Protein AF-A0A9N9NNF4-F1 (afdb_monomer)

Mean predicted aligned error: 14.08 Å

pLDDT: mean 71.51, std 17.61, range [24.53, 89.69]

Solvent-accessible surface area (backbone atoms only — not comparable to full-atom values): 10021 Å² total; per-residue (Å²): 139,81,86,81,80,86,79,81,78,90,71,83,76,85,68,93,63,89,84,81,69,86,74,78,57,91,87,51,50,96,68,51,74,45,64,67,39,94,49,14,41,69,38,79,56,27,66,92,43,94,54,18,68,57,30,52,68,50,84,64,66,82,62,82,59,55,60,59,51,49,62,73,49,63,82,56,89,78,85,86,85,92,82,74,99,58,88,88,78,46,65,67,58,52,51,52,54,51,42,53,59,42,39,73,37,89,90,38,74,34,76,74,82,80,95,55,96,61,55,62,61,51,22,59,75,67,69,41,73,87,70,70,76,44,81,49,99,92,42,79,43,75,62,67,81,46,100,35,30,50

Organism: NCBI:txid94023

Structure (mmCIF, N/CA/C/O backbone):
data_AF-A0A9N9NNF4-F1
#
_entry.id   AF-A0A9N9NNF4-F1
#
loop_
_atom_site.group_PDB
_atom_site.id
_atom_site.type_symbol
_atom_site.label_atom_id
_atom_site.label_alt_id
_atom_site.label_comp_id
_atom_site.label_asym_id
_atom_site.label_entity_id
_atom_site.label_seq_id
_atom_site.pdbx_PDB_ins_code
_atom_site.Cartn_x
_atom_site.Cartn_y
_atom_site.Cartn_z
_atom_site.occupancy
_atom_site.B_iso_or_equiv
_atom_site.auth_seq_id
_atom_site.auth_comp_id
_atom_site.auth_asym_id
_atom_site.auth_atom_id
_atom_site.pdbx_PDB_model_num
ATOM 1 N N . ALA A 1 1 ? -33.757 31.473 6.405 1.00 34.03 1 ALA A N 1
ATOM 2 C CA . ALA A 1 1 ? -34.040 30.076 6.035 1.00 34.03 1 ALA A CA 1
ATOM 3 C C . ALA A 1 1 ? -33.298 29.831 4.734 1.00 34.03 1 ALA A C 1
ATOM 5 O O . ALA A 1 1 ? -33.781 30.220 3.681 1.00 34.03 1 ALA A O 1
ATOM 6 N N . GLU A 1 2 ? -32.048 29.392 4.857 1.00 26.70 2 GLU A N 1
ATOM 7 C CA . GLU A 1 2 ? -31.093 29.255 3.755 1.00 26.70 2 GLU A CA 1
ATOM 8 C C . GLU A 1 2 ? -31.279 27.893 3.077 1.00 26.70 2 GLU A C 1
ATOM 10 O O . GLU A 1 2 ? -31.263 26.854 3.737 1.00 26.70 2 GLU A O 1
ATOM 15 N N . GLU A 1 3 ? -31.479 27.907 1.761 1.00 26.73 3 GLU A N 1
ATOM 16 C CA . GLU A 1 3 ? -31.486 26.717 0.913 1.00 26.73 3 GLU A CA 1
ATOM 17 C C . GLU A 1 3 ? -30.041 26.264 0.656 1.00 26.73 3 GLU A C 1
ATOM 19 O O . GLU A 1 3 ? -29.291 26.905 -0.079 1.00 26.73 3 GLU A O 1
ATOM 24 N N . PHE A 1 4 ? -29.643 25.135 1.246 1.00 24.53 4 PHE A N 1
ATOM 25 C CA . PHE A 1 4 ? -28.393 24.454 0.911 1.00 24.53 4 PHE A CA 1
ATOM 26 C C . PHE A 1 4 ? -28.596 23.585 -0.336 1.00 24.53 4 PHE A C 1
ATOM 28 O O . PHE A 1 4 ? -29.218 22.523 -0.288 1.00 24.53 4 PHE A O 1
ATOM 35 N N . HIS A 1 5 ? -28.050 24.035 -1.466 1.00 26.80 5 HIS A N 1
ATOM 36 C CA . HIS A 1 5 ? -27.902 23.220 -2.668 1.00 26.80 5 HIS A CA 1
ATOM 37 C C . HIS A 1 5 ? -26.883 22.099 -2.406 1.00 26.80 5 HIS A C 1
ATOM 39 O O . HIS A 1 5 ? -25.707 22.347 -2.140 1.00 26.80 5 HIS A O 1
ATOM 45 N N . SER A 1 6 ? -27.349 20.853 -2.486 1.00 26.72 6 SER A N 1
ATOM 46 C CA . SER A 1 6 ? -26.526 19.645 -2.427 1.00 26.72 6 SER A CA 1
ATOM 47 C C . SER A 1 6 ? -25.572 19.600 -3.625 1.00 26.72 6 SER A C 1
ATOM 49 O O . SER A 1 6 ? -25.983 19.347 -4.757 1.00 26.72 6 SER A O 1
ATOM 51 N N . PHE A 1 7 ? -24.287 19.850 -3.381 1.00 29.42 7 PHE A N 1
ATOM 52 C CA . PHE A 1 7 ? -23.219 19.620 -4.349 1.00 29.42 7 PHE A CA 1
ATOM 53 C C . PHE A 1 7 ? -22.542 18.290 -4.007 1.00 29.42 7 PHE A C 1
ATOM 55 O O . PHE A 1 7 ? -21.589 18.237 -3.234 1.00 29.42 7 PHE A O 1
ATOM 62 N N . ALA A 1 8 ? -23.074 17.187 -4.537 1.00 31.45 8 ALA A N 1
ATOM 63 C CA . ALA A 1 8 ? -22.444 15.878 -4.412 1.00 31.45 8 ALA A CA 1
ATOM 64 C C . ALA A 1 8 ? -21.158 15.838 -5.267 1.00 31.45 8 ALA A C 1
ATOM 66 O O . ALA A 1 8 ? -21.238 16.002 -6.491 1.00 31.45 8 ALA A O 1
ATOM 67 N N . PRO A 1 9 ? -19.968 15.603 -4.688 1.00 37.28 9 PRO A N 1
ATOM 68 C CA . PRO A 1 9 ? -18.765 15.428 -5.482 1.00 37.28 9 PRO A CA 1
ATOM 69 C C . PRO A 1 9 ? -18.801 14.051 -6.156 1.00 37.28 9 PRO A C 1
ATOM 71 O O . PRO A 1 9 ? -18.958 13.015 -5.509 1.00 37.28 9 PRO A O 1
ATOM 74 N N . LYS A 1 10 ? -18.643 14.034 -7.484 1.00 33.41 10 LYS A N 1
ATOM 75 C CA . LYS A 1 10 ? -18.463 12.818 -8.290 1.00 33.41 10 LYS A CA 1
ATOM 76 C C . LYS A 1 10 ? -17.104 12.177 -7.973 1.00 33.41 10 LYS A C 1
ATOM 78 O O . LYS A 1 10 ? -16.180 12.249 -8.779 1.00 33.41 10 LYS A O 1
ATOM 83 N N . HIS A 1 11 ? -16.958 11.551 -6.809 1.00 33.34 11 HIS A N 1
ATOM 84 C CA . HIS A 1 11 ? -15.811 10.693 -6.532 1.00 33.34 11 HIS A CA 1
ATOM 85 C C . HIS A 1 11 ? -16.100 9.286 -7.055 1.00 33.34 11 HIS A C 1
ATOM 87 O O . HIS A 1 11 ? -16.965 8.567 -6.559 1.00 33.34 11 HIS A O 1
ATOM 93 N N . ARG A 1 12 ? -15.371 8.910 -8.108 1.00 30.00 12 ARG A N 1
ATOM 94 C CA . ARG A 1 12 ? -15.361 7.565 -8.682 1.00 30.00 12 ARG A CA 1
ATOM 95 C C . ARG A 1 12 ? -14.753 6.605 -7.656 1.00 30.00 12 ARG A C 1
ATOM 97 O O . ARG A 1 12 ? -13.537 6.480 -7.565 1.00 30.00 12 ARG A O 1
ATOM 104 N N . PHE A 1 13 ? -15.604 5.938 -6.885 1.00 32.84 13 PHE A N 1
ATOM 105 C CA . PHE A 1 13 ? -15.226 4.756 -6.117 1.00 32.84 13 PHE A CA 1
ATOM 106 C C . PHE A 1 13 ? -14.844 3.659 -7.121 1.00 32.84 13 PHE A C 1
ATOM 108 O O . PHE A 1 13 ? -15.687 3.209 -7.899 1.00 32.84 13 PHE A O 1
ATOM 115 N N . ILE A 1 14 ? -13.575 3.244 -7.158 1.00 40.56 14 ILE A N 1
ATOM 116 C CA . ILE A 1 14 ? -13.169 2.065 -7.935 1.00 40.56 14 ILE A CA 1
ATOM 117 C C . ILE A 1 14 ? -13.606 0.836 -7.127 1.00 40.56 14 ILE A C 1
ATOM 119 O O . ILE A 1 14 ? -12.867 0.31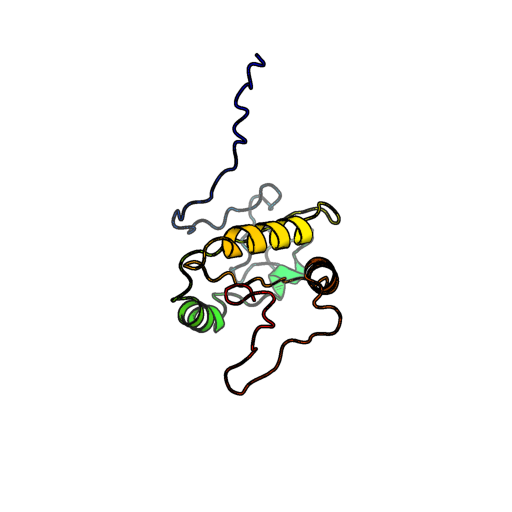3 -6.297 1.00 40.56 14 ILE A O 1
ATOM 123 N N . SER A 1 15 ? -14.860 0.421 -7.325 1.00 37.22 15 SER A N 1
ATOM 124 C CA . SER A 1 15 ? -15.341 -0.902 -6.918 1.00 37.22 15 SER A CA 1
ATOM 125 C C . SER A 1 15 ? -14.561 -1.967 -7.692 1.00 37.22 15 SER A C 1
ATOM 127 O O . SER A 1 15 ? -14.233 -1.749 -8.857 1.00 37.22 15 SER A O 1
ATOM 129 N N . ARG A 1 16 ? -14.246 -3.100 -7.049 1.00 41.72 16 ARG A N 1
ATOM 130 C CA . ARG A 1 16 ? -13.527 -4.240 -7.645 1.00 41.72 16 ARG A CA 1
ATOM 131 C C . ARG A 1 16 ? -14.217 -4.714 -8.934 1.00 41.72 16 ARG A C 1
ATOM 133 O O . ARG A 1 16 ? -15.063 -5.601 -8.900 1.00 41.72 16 ARG A O 1
ATOM 140 N N . SER A 1 17 ? -13.807 -4.183 -10.077 1.00 37.31 17 SER A N 1
ATOM 141 C CA . SER A 1 17 ? -13.854 -4.891 -11.351 1.00 37.31 17 SER A CA 1
ATOM 142 C C . SER A 1 17 ? -12.529 -5.630 -11.501 1.00 37.31 17 SER A C 1
ATOM 144 O O . SER A 1 17 ? -11.475 -5.035 -11.286 1.00 37.31 17 SER A O 1
ATOM 146 N N . ASN A 1 18 ? -12.580 -6.925 -11.819 1.00 41.75 18 ASN A N 1
ATOM 147 C CA . ASN A 1 18 ? -11.403 -7.746 -12.107 1.00 41.75 18 ASN A CA 1
ATOM 148 C C . ASN A 1 18 ? -10.464 -6.996 -13.064 1.00 41.75 18 ASN A C 1
ATOM 150 O O . ASN A 1 18 ? -10.769 -6.830 -14.243 1.00 41.75 18 ASN A O 1
ATOM 154 N N . MET A 1 19 ? -9.344 -6.504 -12.536 1.00 40.72 19 MET A N 1
ATOM 155 C CA . MET A 1 19 ? -8.383 -5.695 -13.276 1.00 40.72 19 MET A CA 1
ATOM 156 C C . MET A 1 19 ? -7.398 -6.630 -13.978 1.00 40.72 19 MET A C 1
ATOM 158 O O . MET A 1 19 ? -6.292 -6.856 -13.502 1.00 40.72 19 MET A O 1
ATOM 162 N N . THR A 1 20 ? -7.841 -7.236 -15.081 1.00 42.09 20 THR A N 1
ATOM 163 C CA . THR A 1 20 ? -7.013 -8.099 -15.948 1.00 42.09 20 THR A CA 1
ATOM 164 C C . THR A 1 20 ? -6.542 -7.411 -17.228 1.00 42.09 20 THR A C 1
ATOM 166 O O . THR A 1 20 ? -5.943 -8.058 -18.079 1.00 42.09 20 THR A O 1
ATOM 169 N N . THR A 1 21 ? -6.756 -6.107 -17.387 1.00 44.62 21 THR A N 1
ATOM 170 C CA . THR A 1 21 ? -6.215 -5.355 -18.524 1.00 44.62 21 THR A CA 1
ATOM 171 C C . THR A 1 21 ? -5.146 -4.400 -18.024 1.00 44.62 21 THR A C 1
ATOM 173 O O . THR A 1 21 ? -5.451 -3.357 -17.453 1.00 44.62 21 THR A O 1
ATOM 176 N N . VAL A 1 22 ? -3.878 -4.768 -18.222 1.00 53.84 22 VAL A N 1
ATOM 177 C CA . VAL A 1 22 ? -2.774 -3.806 -18.164 1.00 53.84 22 VAL A CA 1
ATOM 178 C C . VAL A 1 22 ? -3.020 -2.822 -19.305 1.00 53.84 22 VAL A C 1
ATOM 180 O O . VAL A 1 22 ? -2.743 -3.127 -20.464 1.00 53.84 22 VAL A O 1
ATOM 183 N N . GLU A 1 23 ? -3.644 -1.686 -19.002 1.00 60.12 23 GLU A N 1
ATOM 184 C CA . GLU A 1 23 ? -3.906 -0.657 -20.003 1.00 60.12 23 GLU A CA 1
ATOM 185 C C . GLU A 1 23 ? -2.568 -0.088 -20.479 1.00 60.12 23 GLU A C 1
ATOM 187 O O . GLU A 1 23 ? -1.782 0.471 -19.709 1.00 60.12 23 GLU A O 1
ATOM 192 N N . LYS A 1 24 ? -2.287 -0.284 -21.769 1.00 69.69 24 LYS A N 1
ATOM 193 C CA . LYS A 1 24 ? -1.155 0.334 -22.453 1.00 69.69 24 LYS A CA 1
ATOM 194 C C . LYS A 1 24 ? -1.317 1.857 -22.329 1.00 69.69 24 LYS A C 1
ATOM 196 O O . LYS A 1 24 ? -2.348 2.367 -22.763 1.00 69.69 24 LYS A O 1
ATOM 201 N N . PRO A 1 25 ? -0.338 2.587 -21.768 1.00 76.06 25 PRO A N 1
ATOM 202 C CA . PRO A 1 25 ? -0.481 4.025 -21.601 1.00 76.06 25 PRO A CA 1
ATOM 203 C C . PRO A 1 25 ? -0.531 4.714 -22.972 1.00 76.06 25 PRO A C 1
ATOM 205 O O . PRO A 1 25 ? 0.097 4.248 -23.923 1.00 76.06 25 PRO A O 1
ATOM 208 N N . GLU A 1 26 ? -1.271 5.819 -23.081 1.00 77.06 26 GLU A N 1
ATOM 209 C CA . GLU A 1 26 ? -1.524 6.515 -24.358 1.00 77.06 26 GLU A CA 1
ATOM 210 C C . GLU A 1 26 ? -0.237 6.958 -25.070 1.00 77.06 26 GLU A C 1
ATOM 212 O O . GLU A 1 26 ? -0.174 7.003 -26.294 1.00 77.06 26 GLU A O 1
ATOM 217 N N . ASN A 1 27 ? 0.816 7.242 -24.304 1.00 78.00 27 ASN A N 1
ATOM 218 C CA . ASN A 1 27 ? 2.130 7.633 -24.807 1.00 78.00 27 ASN A CA 1
ATOM 219 C C . ASN A 1 27 ? 3.068 6.443 -25.084 1.00 78.00 27 ASN A C 1
ATOM 221 O O . ASN A 1 27 ? 4.258 6.650 -25.338 1.00 78.00 27 ASN A O 1
ATOM 225 N N . ALA A 1 28 ? 2.590 5.201 -24.987 1.00 79.06 28 ALA A N 1
ATOM 226 C CA . ALA A 1 28 ? 3.391 4.045 -25.358 1.00 79.06 28 ALA A CA 1
ATOM 227 C C . ALA A 1 28 ? 3.541 3.958 -26.887 1.00 79.06 28 ALA A C 1
ATOM 229 O O . ALA A 1 28 ? 2.555 4.133 -27.605 1.00 79.06 28 ALA A O 1
ATOM 230 N N . PRO A 1 29 ? 4.730 3.578 -27.394 1.00 80.00 29 PRO A N 1
ATOM 231 C CA . PRO A 1 29 ? 4.944 3.314 -28.816 1.00 80.00 29 PRO A CA 1
ATOM 232 C C . PRO A 1 29 ? 3.877 2.376 -29.396 1.00 80.00 29 PRO A C 1
ATOM 234 O O . PRO A 1 29 ? 3.450 1.431 -28.721 1.00 80.00 29 PRO A O 1
ATOM 237 N N . GLU A 1 30 ? 3.453 2.589 -30.646 1.00 82.31 30 GLU A N 1
ATOM 238 C CA . GLU A 1 30 ? 2.384 1.794 -31.282 1.00 82.31 30 GLU A CA 1
ATOM 239 C C . GLU A 1 30 ? 2.651 0.284 -31.200 1.00 82.31 30 GLU A C 1
ATOM 241 O O . GLU A 1 30 ? 1.762 -0.479 -30.820 1.00 82.31 30 GLU A O 1
ATOM 246 N N . HIS A 1 31 ? 3.907 -0.126 -31.382 1.00 85.81 31 HIS A N 1
ATOM 247 C CA . HIS A 1 31 ? 4.349 -1.521 -31.300 1.00 85.81 31 HIS A CA 1
ATOM 248 C C . HIS A 1 31 ? 5.081 -1.870 -29.995 1.00 85.81 31 HIS A C 1
ATOM 250 O O . HIS A 1 31 ? 5.960 -2.729 -29.983 1.00 85.81 31 HIS A O 1
ATOM 256 N N . CYS A 1 32 ? 4.748 -1.203 -28.885 1.00 87.38 32 CYS A N 1
ATOM 257 C CA . CYS A 1 32 ? 5.321 -1.534 -27.582 1.00 87.38 32 CYS A CA 1
ATOM 258 C C . CYS A 1 32 ? 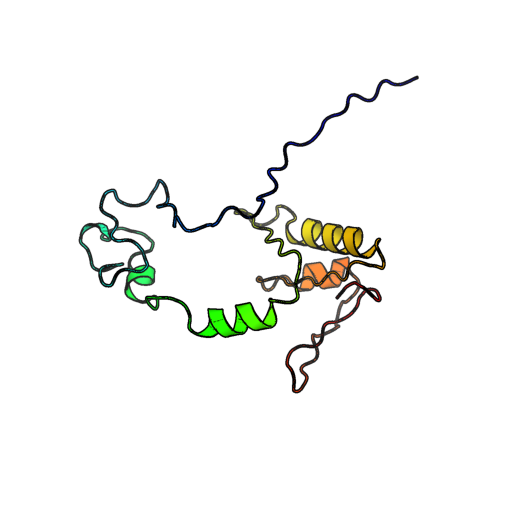5.049 -3.013 -27.234 1.00 87.38 32 CYS A C 1
ATOM 260 O O . CYS A 1 32 ? 3.880 -3.395 -27.145 1.00 87.38 32 CYS A O 1
ATOM 262 N N . PRO A 1 33 ? 6.090 -3.834 -26.987 1.00 86.31 33 PRO A N 1
ATOM 263 C CA . PRO A 1 33 ? 5.909 -5.247 -26.664 1.00 86.31 33 PRO A CA 1
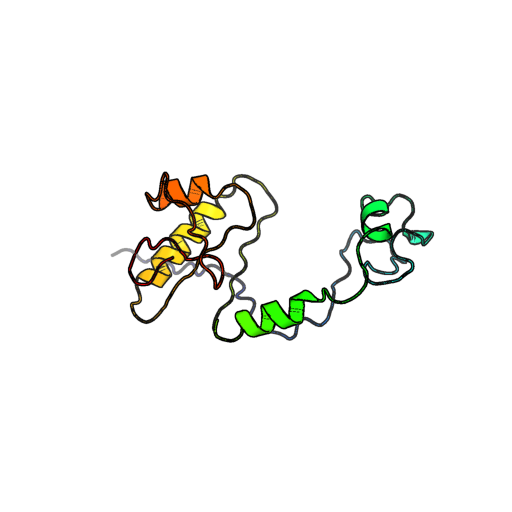ATOM 264 C C . PRO A 1 33 ? 5.324 -5.452 -25.256 1.00 86.31 33 PRO A C 1
ATOM 266 O O . PRO A 1 33 ? 4.858 -6.536 -24.939 1.00 86.31 33 PRO A O 1
ATOM 269 N N . GLY A 1 34 ? 5.307 -4.413 -24.416 1.00 85.00 34 GLY A N 1
ATOM 270 C CA . GLY A 1 34 ? 4.820 -4.466 -23.039 1.00 85.00 34 GLY A CA 1
ATOM 271 C C . GLY A 1 34 ? 5.916 -4.844 -22.029 1.00 85.00 34 GLY A C 1
ATOM 272 O O . GLY A 1 34 ? 6.865 -5.547 -22.385 1.00 85.00 34 GLY A O 1
ATOM 273 N N . PRO A 1 35 ? 5.813 -4.376 -20.769 1.00 84.50 35 PRO A N 1
ATOM 274 C CA . PRO A 1 35 ? 6.887 -4.459 -19.770 1.00 84.50 35 PRO A CA 1
ATOM 275 C C . PRO A 1 35 ? 7.193 -5.883 -19.277 1.00 84.50 35 PRO A C 1
ATOM 277 O O . PRO A 1 35 ? 8.317 -6.142 -18.845 1.00 84.50 35 PRO A O 1
ATOM 280 N N . GLU A 1 36 ? 6.222 -6.794 -19.388 1.00 83.19 36 GLU A N 1
ATOM 281 C CA . GLU A 1 36 ? 6.315 -8.193 -18.942 1.00 83.19 36 GLU A CA 1
ATOM 282 C C . GLU A 1 36 ? 6.946 -9.131 -19.978 1.00 83.19 36 GLU A C 1
ATOM 284 O O . GLU A 1 36 ? 7.211 -10.294 -19.689 1.00 83.19 36 GLU A O 1
ATOM 289 N N . THR A 1 37 ? 7.197 -8.651 -21.197 1.00 84.62 37 THR A N 1
ATOM 290 C CA . THR A 1 37 ? 7.752 -9.492 -22.265 1.00 84.62 37 THR A CA 1
ATOM 291 C C . THR A 1 37 ? 9.273 -9.548 -22.223 1.00 84.62 37 THR A C 1
ATOM 293 O O . THR A 1 37 ? 9.942 -8.598 -21.817 1.00 84.62 37 THR A O 1
ATOM 296 N N . GLU A 1 38 ? 9.853 -10.637 -22.728 1.00 84.94 38 GLU A N 1
ATOM 297 C CA . GLU A 1 38 ? 11.313 -10.792 -22.838 1.00 84.94 38 GLU A CA 1
ATOM 298 C C . GLU A 1 38 ? 11.972 -9.730 -23.739 1.00 84.94 38 GLU A C 1
ATOM 300 O O . GLU A 1 38 ? 13.159 -9.419 -23.586 1.00 84.94 38 GLU A O 1
ATOM 305 N N . ASN A 1 39 ? 11.176 -9.156 -24.649 1.00 86.25 39 ASN A N 1
ATOM 306 C CA . ASN A 1 39 ? 11.568 -8.123 -25.604 1.00 86.25 39 ASN A CA 1
ATOM 307 C C . ASN A 1 39 ? 11.429 -6.693 -25.050 1.00 86.25 39 ASN A C 1
ATOM 309 O O . ASN A 1 39 ? 11.802 -5.735 -25.735 1.00 86.25 39 ASN A O 1
ATOM 313 N N . ALA A 1 40 ? 10.918 -6.518 -23.826 1.00 87.44 40 ALA A N 1
ATOM 314 C CA . ALA A 1 40 ? 10.800 -5.209 -23.193 1.00 87.44 40 ALA A CA 1
ATOM 315 C C . ALA A 1 40 ? 12.180 -4.537 -23.075 1.00 87.44 40 ALA A C 1
ATOM 317 O O . ALA A 1 40 ? 13.132 -5.120 -22.561 1.00 87.44 40 ALA A O 1
ATOM 318 N N . GLY A 1 41 ? 12.307 -3.310 -23.584 1.00 87.25 41 GLY A N 1
ATOM 319 C CA . GLY A 1 41 ? 13.570 -2.563 -23.594 1.00 87.25 41 GLY A CA 1
ATOM 320 C C . GLY A 1 41 ? 14.605 -3.021 -24.636 1.00 87.25 41 GLY A C 1
ATOM 321 O O . GLY A 1 41 ? 15.636 -2.362 -24.774 1.00 87.25 41 GLY A O 1
ATOM 322 N N . LYS A 1 42 ? 14.329 -4.103 -25.383 1.00 89.12 42 LYS A N 1
ATOM 323 C CA . LYS A 1 42 ? 15.211 -4.678 -26.419 1.00 89.12 42 LYS A CA 1
ATOM 324 C C . LYS A 1 42 ? 14.646 -4.578 -27.839 1.00 89.12 42 LYS A C 1
ATOM 326 O O . LYS A 1 42 ? 15.415 -4.599 -28.791 1.00 89.12 42 LYS A O 1
ATOM 331 N N . ALA A 1 43 ? 13.323 -4.508 -27.990 1.00 89.69 43 ALA A N 1
ATOM 332 C CA . ALA A 1 43 ? 12.684 -4.353 -29.294 1.00 89.69 43 ALA A CA 1
ATOM 333 C C . ALA A 1 43 ? 13.001 -2.986 -29.918 1.00 89.69 43 ALA A C 1
ATOM 335 O O . ALA A 1 43 ? 13.172 -2.002 -29.200 1.00 89.69 43 ALA A O 1
ATOM 336 N N . SER A 1 44 ? 12.964 -2.904 -31.250 1.00 89.44 44 SER A N 1
ATOM 337 C CA . SER A 1 44 ? 13.108 -1.638 -31.989 1.00 89.44 44 SER A CA 1
ATOM 338 C C . SER A 1 44 ? 12.080 -0.591 -31.550 1.00 89.44 44 SER A C 1
ATOM 340 O O . SER A 1 44 ? 12.395 0.582 -31.406 1.00 89.44 44 SER A O 1
ATOM 342 N N . ALA A 1 45 ? 10.860 -1.025 -31.219 1.00 89.12 45 ALA A N 1
ATOM 343 C CA . ALA A 1 45 ? 9.812 -0.159 -30.682 1.00 89.12 45 ALA A CA 1
ATOM 344 C C . ALA A 1 45 ? 10.144 0.454 -29.305 1.00 89.12 45 ALA A C 1
ATOM 346 O O . ALA A 1 45 ? 9.425 1.340 -28.848 1.00 89.12 45 ALA A O 1
ATOM 347 N N . CYS A 1 46 ? 11.185 -0.021 -28.614 1.00 88.12 46 CYS A N 1
ATOM 348 C CA . CYS A 1 46 ? 11.645 0.533 -27.342 1.00 88.12 46 CYS A CA 1
ATOM 349 C C . CYS A 1 46 ? 12.751 1.585 -27.505 1.00 88.12 46 CYS A C 1
ATOM 351 O O . CYS A 1 46 ? 13.095 2.232 -26.514 1.00 88.12 46 CYS A O 1
ATOM 353 N N . GLU A 1 47 ? 13.310 1.764 -28.704 1.00 88.38 47 GLU A N 1
ATOM 354 C CA . GLU A 1 47 ? 14.353 2.758 -28.958 1.00 88.38 47 GLU A CA 1
ATOM 355 C C . GLU A 1 47 ? 13.814 4.176 -28.734 1.00 88.38 47 GLU A C 1
ATOM 357 O O . GLU A 1 47 ? 12.744 4.545 -29.213 1.00 88.38 47 GLU A O 1
ATOM 362 N N . GLY A 1 48 ? 14.535 4.972 -27.939 1.00 84.50 48 GLY A N 1
ATOM 363 C CA . GLY A 1 48 ? 14.113 6.329 -27.577 1.00 84.50 48 GLY A CA 1
ATOM 364 C C . GLY A 1 48 ? 13.018 6.397 -26.505 1.00 84.50 48 GLY A C 1
ATOM 365 O O . GLY A 1 48 ? 12.635 7.493 -26.097 1.00 84.50 48 GLY A O 1
ATOM 366 N N . CYS A 1 49 ? 12.536 5.259 -25.990 1.00 87.94 49 CYS A N 1
ATOM 367 C CA . CYS A 1 49 ? 11.607 5.247 -24.864 1.00 87.94 49 CYS A CA 1
ATOM 368 C C . CYS A 1 49 ? 12.335 5.655 -23.565 1.00 87.94 49 CYS A C 1
ATOM 370 O O . CYS A 1 49 ? 13.330 5.017 -23.208 1.00 87.94 49 CYS A O 1
ATOM 372 N N . PRO A 1 50 ? 11.819 6.627 -22.782 1.00 88.19 50 PRO A N 1
ATOM 373 C CA . PRO A 1 50 ? 12.421 7.024 -21.502 1.00 88.19 50 PRO A CA 1
ATOM 374 C C . PRO A 1 50 ? 12.617 5.856 -20.525 1.00 88.19 50 PRO A C 1
ATOM 376 O O . PRO A 1 50 ? 13.558 5.845 -19.735 1.00 88.19 50 PRO A O 1
ATOM 379 N N . ASN A 1 51 ? 11.753 4.842 -20.619 1.00 87.81 51 ASN A N 1
ATOM 380 C CA . ASN A 1 51 ? 11.757 3.675 -19.744 1.00 87.81 51 ASN A CA 1
ATOM 381 C C . ASN A 1 51 ? 12.531 2.476 -20.323 1.00 87.81 51 ASN A C 1
ATOM 383 O O . ASN A 1 51 ? 12.499 1.407 -19.721 1.00 87.81 51 ASN A O 1
ATOM 387 N N . GLN A 1 52 ? 13.243 2.614 -21.451 1.00 88.62 52 GLN A N 1
ATOM 388 C CA . GLN A 1 52 ? 13.898 1.491 -22.141 1.00 88.62 52 GLN A CA 1
ATOM 389 C C . GLN A 1 52 ? 14.814 0.673 -21.218 1.00 88.62 52 GLN A C 1
ATOM 391 O O . GLN A 1 52 ? 14.668 -0.546 -21.131 1.00 88.62 52 GLN A O 1
ATOM 396 N N . LYS A 1 53 ? 15.731 1.337 -20.496 1.00 89.38 53 LYS A N 1
ATOM 397 C CA . LYS A 1 53 ? 16.660 0.665 -19.570 1.00 89.38 53 LYS A CA 1
ATOM 398 C C . LYS A 1 53 ? 15.917 -0.055 -18.446 1.00 89.38 53 LYS A C 1
ATOM 400 O O . LYS A 1 53 ? 16.233 -1.201 -18.158 1.00 89.38 53 LYS A O 1
ATOM 405 N N . ILE A 1 54 ? 14.903 0.594 -17.872 1.00 88.56 54 ILE A N 1
ATOM 406 C CA . ILE A 1 54 ? 14.078 0.034 -16.794 1.00 88.56 54 ILE A CA 1
ATOM 407 C C . ILE A 1 54 ? 13.357 -1.217 -17.297 1.00 88.56 54 ILE A C 1
ATOM 409 O O . ILE A 1 54 ? 13.431 -2.267 -16.669 1.00 88.56 54 ILE A O 1
ATOM 413 N N . CYS A 1 55 ? 12.723 -1.142 -18.467 1.00 89.31 55 CYS A N 1
ATOM 414 C CA . CYS A 1 55 ? 12.058 -2.280 -19.087 1.00 89.31 55 CYS A CA 1
ATOM 415 C C . CYS A 1 55 ? 13.029 -3.425 -19.413 1.00 89.31 55 CYS A C 1
ATOM 417 O O . CYS A 1 55 ? 12.639 -4.580 -19.268 1.00 89.31 55 CYS A O 1
ATOM 419 N N . ALA A 1 56 ? 14.274 -3.130 -19.802 1.00 88.00 56 ALA A N 1
ATOM 420 C CA . ALA A 1 56 ? 15.280 -4.145 -20.118 1.00 88.00 56 ALA A CA 1
ATOM 421 C C . ALA A 1 56 ? 15.792 -4.898 -18.880 1.00 88.00 56 ALA A C 1
ATOM 423 O O . ALA A 1 56 ? 16.092 -6.088 -18.977 1.00 88.00 56 ALA A O 1
ATOM 424 N N . THR A 1 57 ? 15.905 -4.220 -17.734 1.00 87.12 57 THR A N 1
ATOM 425 C CA . THR A 1 57 ? 16.485 -4.790 -16.505 1.00 87.12 57 THR A CA 1
ATOM 426 C C . THR A 1 57 ? 15.448 -5.256 -15.491 1.00 87.12 57 THR A C 1
ATOM 428 O O . THR A 1 57 ? 15.790 -6.018 -14.591 1.00 87.12 57 THR A O 1
ATOM 431 N N . ALA A 1 58 ? 14.203 -4.783 -15.588 1.00 83.88 58 ALA A N 1
ATOM 432 C CA . ALA A 1 58 ? 13.160 -5.139 -14.637 1.00 83.88 58 ALA A CA 1
ATOM 433 C C . ALA A 1 58 ? 12.867 -6.650 -14.679 1.00 83.88 58 ALA A C 1
ATOM 435 O O . ALA A 1 58 ? 12.722 -7.194 -15.786 1.00 83.88 58 ALA A O 1
ATOM 436 N N . PRO A 1 59 ? 12.744 -7.311 -13.509 1.00 81.31 59 PRO A N 1
ATOM 437 C CA . PRO A 1 59 ? 12.349 -8.711 -13.438 1.00 81.31 59 PRO A CA 1
ATOM 438 C C . PRO A 1 59 ? 11.021 -8.914 -14.169 1.00 81.31 59 PRO A C 1
ATOM 440 O O . PRO A 1 59 ? 10.146 -8.051 -14.143 1.00 81.31 59 PRO A O 1
ATOM 443 N N . LYS A 1 60 ? 10.930 -10.026 -14.896 1.00 77.88 60 LYS A N 1
ATOM 444 C CA . LYS A 1 60 ? 9.784 -10.375 -15.738 1.00 77.88 60 LYS A CA 1
ATOM 445 C C . LYS A 1 60 ? 8.935 -11.408 -15.021 1.00 77.88 60 LYS A C 1
ATOM 447 O O . LYS A 1 60 ? 9.485 -12.361 -14.464 1.00 77.88 60 LYS A O 1
ATOM 452 N N . GLY A 1 61 ? 7.619 -11.260 -15.104 1.00 72.94 61 GLY A N 1
ATOM 453 C CA . GLY A 1 61 ? 6.687 -12.184 -14.482 1.00 72.94 61 GLY A CA 1
ATOM 454 C C . GLY A 1 61 ? 6.269 -11.758 -13.073 1.00 72.94 61 GLY A C 1
ATOM 455 O O . GLY A 1 61 ? 6.753 -10.764 -12.531 1.00 72.94 61 GLY A O 1
ATOM 456 N N . PRO A 1 62 ? 5.319 -12.498 -12.482 1.00 71.25 62 PRO A N 1
ATOM 457 C CA . PRO A 1 62 ? 4.721 -12.130 -11.211 1.00 71.25 62 PRO A CA 1
ATOM 458 C C . PRO A 1 62 ? 5.763 -12.195 -10.096 1.00 71.25 62 PRO A C 1
ATOM 460 O O . PRO A 1 62 ? 6.444 -13.208 -9.931 1.00 71.25 62 PRO A O 1
ATOM 463 N N . ASP A 1 63 ? 5.849 -11.118 -9.321 1.00 77.62 63 ASP A N 1
ATOM 464 C CA . ASP A 1 63 ? 6.699 -11.037 -8.139 1.00 77.62 63 ASP A CA 1
ATOM 465 C C . ASP A 1 63 ? 6.405 -12.235 -7.200 1.00 77.62 63 ASP A C 1
ATOM 467 O O . ASP A 1 63 ? 5.235 -12.484 -6.866 1.00 77.62 63 ASP A O 1
ATOM 471 N N . PRO A 1 64 ? 7.43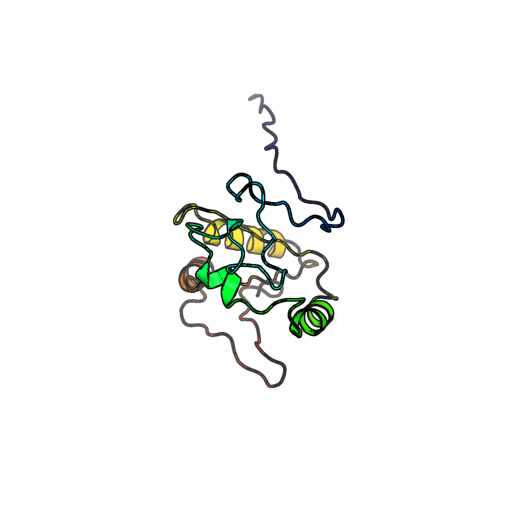2 -13.025 -6.813 1.00 80.19 64 PRO A N 1
ATOM 472 C CA . PRO A 1 64 ? 7.258 -14.200 -5.958 1.00 80.19 64 PRO A CA 1
ATOM 473 C C . PRO A 1 64 ? 6.579 -13.868 -4.621 1.00 80.19 64 PRO A C 1
ATOM 475 O O . PRO A 1 64 ? 5.873 -14.720 -4.067 1.00 80.19 64 PRO A O 1
ATOM 478 N N . ASP A 1 65 ? 6.704 -12.628 -4.145 1.00 82.00 65 ASP A N 1
ATOM 479 C CA . ASP A 1 65 ? 6.127 -12.169 -2.887 1.00 82.00 65 ASP A CA 1
ATOM 480 C C . ASP A 1 65 ? 4.623 -11.880 -2.992 1.00 82.00 65 ASP A C 1
ATOM 482 O O . ASP A 1 65 ? 3.945 -11.795 -1.965 1.00 82.00 65 ASP A O 1
ATOM 486 N N . ILE A 1 66 ? 4.040 -11.817 -4.199 1.00 83.69 66 ILE A N 1
ATOM 487 C CA . ILE A 1 66 ? 2.596 -11.565 -4.386 1.00 83.69 66 ILE A CA 1
ATOM 488 C C . ILE A 1 66 ? 1.754 -12.591 -3.627 1.00 83.69 66 ILE A C 1
ATOM 490 O O . ILE A 1 66 ? 0.736 -12.228 -3.032 1.00 83.69 66 ILE A O 1
ATOM 494 N N . LYS A 1 67 ? 2.162 -13.865 -3.616 1.00 84.94 67 LYS A N 1
ATOM 495 C CA . LYS A 1 67 ? 1.431 -14.923 -2.897 1.00 84.94 67 LYS A CA 1
ATOM 496 C C . LYS A 1 67 ? 1.429 -14.666 -1.394 1.00 84.94 67 LYS A C 1
ATOM 498 O O . LYS A 1 67 ? 0.367 -14.668 -0.776 1.00 84.94 67 LYS A O 1
ATOM 503 N N . LEU A 1 68 ? 2.602 -14.367 -0.841 1.00 87.00 68 LEU A N 1
ATOM 504 C CA . LEU A 1 68 ? 2.777 -14.080 0.578 1.00 87.00 68 LEU A CA 1
ATOM 505 C C . LEU A 1 68 ? 2.022 -12.809 0.994 1.00 87.00 68 LEU A C 1
ATOM 507 O O . LEU A 1 68 ? 1.351 -12.787 2.025 1.00 87.00 68 LEU A O 1
ATOM 511 N N . ILE A 1 69 ? 2.093 -11.752 0.183 1.00 85.75 69 ILE A N 1
ATOM 512 C CA . ILE A 1 69 ? 1.373 -10.495 0.424 1.00 85.75 69 ILE A CA 1
ATOM 513 C C . ILE A 1 69 ? -0.138 -10.734 0.365 1.00 85.75 69 ILE A C 1
ATOM 515 O O . ILE A 1 69 ? -0.872 -10.228 1.212 1.00 85.75 69 ILE A O 1
ATOM 519 N N . THR A 1 70 ? -0.615 -11.520 -0.602 1.00 86.19 70 THR A N 1
ATOM 520 C CA . THR A 1 70 ? -2.043 -11.841 -0.744 1.00 86.19 70 THR A CA 1
ATOM 521 C C . THR A 1 70 ? -2.565 -12.600 0.471 1.00 86.19 70 THR A C 1
ATOM 523 O O . THR A 1 70 ? -3.635 -12.261 0.976 1.00 86.19 70 THR A O 1
ATOM 526 N N . GLU A 1 71 ? -1.798 -13.568 0.972 1.00 88.38 71 GLU A N 1
ATOM 527 C CA . GLU A 1 71 ? -2.128 -14.321 2.182 1.00 88.38 71 GLU A CA 1
ATOM 528 C C . GLU A 1 71 ? -2.178 -13.410 3.415 1.00 88.38 71 GLU A C 1
ATOM 530 O O . GLU A 1 71 ? -3.195 -13.375 4.112 1.00 88.38 71 GLU A O 1
ATOM 535 N N . LYS A 1 72 ? -1.146 -12.584 3.635 1.00 85.00 72 LYS A N 1
ATOM 536 C CA . LYS A 1 72 ? -1.105 -11.630 4.759 1.00 85.00 72 LYS A CA 1
ATOM 537 C C . LYS A 1 72 ? -2.219 -10.584 4.698 1.00 85.00 72 LYS A C 1
ATOM 539 O O . LYS A 1 72 ? -2.720 -10.150 5.728 1.00 85.00 72 LYS A O 1
ATOM 544 N N . MET A 1 73 ? -2.624 -10.188 3.495 1.00 85.69 73 MET A N 1
ATOM 545 C CA . MET A 1 73 ? -3.664 -9.184 3.259 1.00 85.69 73 MET A CA 1
ATOM 546 C C . MET A 1 73 ? -5.059 -9.800 3.063 1.00 85.69 73 MET A C 1
ATOM 548 O O . MET A 1 73 ? -5.964 -9.104 2.587 1.00 85.69 73 MET A O 1
ATOM 552 N N . SER A 1 74 ? -5.243 -11.092 3.349 1.00 89.38 74 SER A N 1
ATOM 553 C CA . SER A 1 74 ? -6.512 -11.804 3.140 1.00 89.38 74 SER A CA 1
ATOM 554 C C . SER A 1 74 ? -7.613 -11.361 4.110 1.00 89.38 74 SER A C 1
ATOM 556 O O . SER A 1 74 ? -8.782 -11.317 3.732 1.00 89.38 74 SER A O 1
ATOM 558 N N . THR A 1 75 ? -7.240 -10.960 5.326 1.00 86.44 75 THR A N 1
ATOM 559 C CA . THR A 1 75 ? -8.155 -10.496 6.383 1.00 86.44 75 THR A CA 1
ATOM 560 C C . THR A 1 75 ? -8.590 -9.036 6.211 1.00 86.44 75 THR A C 1
ATOM 562 O O . THR A 1 75 ? -9.598 -8.614 6.778 1.00 86.44 75 THR A O 1
ATOM 565 N N . VAL A 1 76 ? -7.867 -8.257 5.396 1.00 85.12 76 VAL A N 1
ATOM 566 C CA . VAL A 1 76 ? -8.150 -6.838 5.149 1.00 85.12 76 VAL A CA 1
ATOM 567 C C . VAL A 1 76 ? -9.316 -6.696 4.168 1.00 85.12 76 VAL A C 1
ATOM 569 O O . VAL A 1 76 ? -9.169 -6.921 2.961 1.00 85.12 76 VAL A O 1
ATOM 572 N N . LYS A 1 77 ? -10.477 -6.282 4.689 1.00 86.00 77 LYS A N 1
ATOM 573 C CA . LYS A 1 77 ? -11.730 -6.142 3.922 1.00 86.00 77 LYS A CA 1
ATOM 574 C C . LYS A 1 77 ? -11.640 -5.072 2.830 1.00 86.00 77 LYS A C 1
ATOM 576 O O . LYS A 1 77 ? -12.023 -5.323 1.687 1.00 86.00 77 LYS A O 1
ATOM 581 N N . HIS A 1 78 ? -11.101 -3.900 3.166 1.00 85.56 78 HIS A N 1
ATOM 582 C CA . HIS A 1 78 ? -11.026 -2.743 2.274 1.00 85.56 78 HIS A CA 1
ATOM 583 C C . HIS A 1 78 ? -9.578 -2.272 2.127 1.00 85.56 78 HIS A C 1
ATOM 585 O O . HIS A 1 78 ? -8.884 -2.068 3.114 1.00 85.56 78 HIS A O 1
ATOM 591 N N . LYS A 1 79 ? -9.120 -2.114 0.880 1.00 85.38 79 LYS A N 1
ATOM 592 C CA . LYS A 1 79 ? -7.756 -1.686 0.534 1.00 85.38 79 LYS A CA 1
ATOM 593 C C . LYS A 1 79 ? -7.872 -0.422 -0.309 1.00 85.38 79 LYS A C 1
ATOM 595 O O . LYS A 1 79 ? -8.377 -0.493 -1.427 1.00 85.38 79 LYS A O 1
ATOM 600 N N . ILE A 1 80 ? -7.464 0.716 0.242 1.00 85.19 80 ILE A N 1
ATOM 601 C CA . ILE A 1 80 ? -7.603 2.029 -0.397 1.00 85.19 80 ILE A CA 1
ATOM 602 C C . ILE A 1 80 ? -6.206 2.538 -0.739 1.00 85.19 80 ILE A C 1
ATOM 604 O O . ILE A 1 80 ? -5.377 2.723 0.146 1.00 85.19 80 ILE A O 1
ATOM 608 N N . LEU A 1 81 ? -5.942 2.750 -2.028 1.00 85.75 81 LEU A N 1
ATOM 609 C CA . LEU A 1 81 ? -4.681 3.303 -2.513 1.00 85.75 81 LEU A CA 1
ATOM 610 C C . LEU A 1 81 ? -4.893 4.762 -2.931 1.00 85.75 81 LEU A C 1
ATOM 612 O O . LEU A 1 81 ? -5.633 5.036 -3.874 1.00 85.75 81 LEU A O 1
ATOM 616 N N . ILE A 1 82 ? -4.234 5.692 -2.237 1.00 81.19 82 ILE A N 1
ATOM 617 C CA . ILE A 1 82 ? -4.305 7.132 -2.521 1.00 81.19 82 ILE A CA 1
ATOM 618 C C . ILE A 1 82 ? -3.061 7.535 -3.318 1.00 81.19 82 ILE A C 1
ATOM 620 O O . ILE A 1 82 ? -1.951 7.554 -2.791 1.00 81.19 82 ILE A O 1
ATOM 624 N N . LEU A 1 83 ? -3.247 7.869 -4.597 1.00 79.81 83 LEU A N 1
ATOM 625 C CA . LEU A 1 83 ? -2.182 8.307 -5.504 1.00 79.81 83 LEU A CA 1
ATOM 626 C C . LEU A 1 83 ? -2.390 9.765 -5.923 1.00 79.81 83 LEU A C 1
ATOM 628 O O . LEU A 1 83 ? -3.514 10.230 -6.086 1.00 79.81 83 LEU A O 1
ATOM 632 N N . SER A 1 84 ? -1.295 10.487 -6.155 1.00 80.31 84 SER A N 1
ATOM 633 C CA . SER A 1 84 ? -1.322 11.796 -6.815 1.00 80.31 84 SER A CA 1
ATOM 634 C C . SER A 1 84 ? -0.009 12.051 -7.531 1.00 80.31 84 SER A C 1
ATOM 636 O O . SER A 1 84 ? 1.062 11.892 -6.939 1.00 80.31 84 SER A O 1
ATOM 638 N N . GLY A 1 85 ? -0.129 12.501 -8.781 1.00 68.50 85 GLY A N 1
ATOM 639 C CA . GLY A 1 85 ? 0.976 12.728 -9.709 1.00 68.50 85 GLY A CA 1
ATOM 640 C C . GLY A 1 85 ? 1.737 14.043 -9.531 1.00 68.50 85 GLY A C 1
ATOM 641 O O . GLY A 1 85 ? 2.666 14.290 -10.291 1.00 68.50 85 GLY A O 1
ATOM 642 N N . LYS A 1 86 ? 1.378 14.899 -8.564 1.00 71.94 86 LYS A N 1
ATOM 643 C CA . LYS A 1 86 ? 2.137 16.123 -8.241 1.00 71.94 86 LYS A CA 1
ATOM 644 C C . LYS A 1 86 ? 2.464 16.170 -6.742 1.00 71.94 86 LYS A C 1
ATOM 646 O O . LYS A 1 86 ? 1.649 15.766 -5.905 1.00 71.94 86 LYS A O 1
ATOM 651 N N . GLY A 1 87 ? 3.676 16.611 -6.401 1.00 67.12 87 GLY A N 1
ATOM 652 C CA . GLY A 1 87 ? 4.088 16.862 -5.014 1.00 67.12 87 GLY A CA 1
ATOM 653 C C . GLY A 1 87 ? 3.320 18.048 -4.420 1.00 67.12 87 GLY A C 1
ATOM 654 O O . GLY A 1 87 ? 2.976 18.974 -5.148 1.00 67.12 87 GLY A O 1
ATOM 655 N N . GLY A 1 88 ? 3.005 18.005 -3.123 1.00 66.81 88 GLY A N 1
ATOM 656 C CA . GLY A 1 88 ? 2.388 19.136 -2.410 1.00 66.81 88 GLY A CA 1
ATOM 657 C C . GLY A 1 88 ? 0.858 19.262 -2.475 1.00 66.81 88 GLY A C 1
ATOM 658 O O . GLY A 1 88 ? 0.318 20.224 -1.949 1.00 66.81 88 GLY A O 1
ATOM 659 N N . VAL A 1 89 ? 0.125 18.303 -3.054 1.00 77.06 89 VAL A N 1
ATOM 660 C CA . VAL A 1 89 ? -1.359 18.359 -3.104 1.00 77.06 89 VAL A CA 1
ATOM 661 C C . VAL A 1 89 ? -2.066 17.942 -1.801 1.00 77.06 89 VAL A C 1
ATOM 663 O O . VAL A 1 89 ? -3.284 17.809 -1.785 1.00 77.06 89 VAL A O 1
ATOM 666 N N . GLY A 1 90 ? -1.318 17.642 -0.736 1.00 76.69 90 GLY A N 1
ATOM 667 C CA . GLY A 1 90 ? -1.893 17.206 0.542 1.00 76.69 90 GLY A CA 1
ATOM 668 C C . GLY A 1 90 ? -2.335 15.738 0.602 1.00 76.69 90 GLY A C 1
ATOM 669 O O . GLY A 1 90 ? -3.209 15.415 1.397 1.00 76.69 90 GLY A O 1
ATOM 670 N N . LYS A 1 91 ? -1.739 14.830 -0.195 1.00 82.94 91 LYS A N 1
ATOM 671 C CA . LYS A 1 91 ? -2.022 13.377 -0.118 1.00 82.94 91 LYS A CA 1
ATOM 672 C C . LYS A 1 91 ? -1.960 12.860 1.319 1.00 82.94 91 LYS A C 1
ATOM 674 O O . LYS A 1 91 ? -2.921 12.277 1.789 1.00 82.94 91 LYS A O 1
ATOM 679 N N . SER A 1 92 ? -0.842 13.098 2.002 1.00 76.00 92 SER A N 1
ATOM 680 C CA . SER A 1 92 ? -0.592 12.589 3.353 1.00 76.00 92 SER A CA 1
ATOM 681 C C . SER A 1 92 ? -1.577 13.171 4.368 1.00 76.00 92 SER A C 1
ATOM 683 O O . SER A 1 92 ? -2.071 12.443 5.221 1.00 76.00 92 SER A O 1
ATOM 685 N N . THR A 1 93 ? -1.936 14.452 4.219 1.00 80.94 93 THR A N 1
ATOM 686 C CA . THR A 1 93 ? -2.967 15.114 5.032 1.00 80.94 93 THR A CA 1
ATOM 687 C C . THR A 1 93 ? -4.340 14.486 4.820 1.00 80.94 93 THR A C 1
ATOM 689 O O . THR A 1 93 ? -5.024 14.172 5.788 1.00 80.94 93 THR A O 1
ATOM 692 N N . PHE A 1 94 ? -4.727 14.253 3.565 1.00 84.50 94 PHE A N 1
ATOM 693 C CA . PHE A 1 94 ? -5.991 13.600 3.243 1.00 84.50 94 PHE A CA 1
ATOM 694 C C . PHE A 1 94 ? -6.032 12.159 3.763 1.00 84.50 94 PHE A C 1
ATOM 696 O O . PHE A 1 94 ? -7.024 11.765 4.367 1.00 84.50 94 PHE A O 1
ATOM 703 N N . THR A 1 95 ? -4.953 11.389 3.587 1.00 83.12 95 THR A N 1
ATOM 704 C CA . THR A 1 95 ? -4.850 10.023 4.116 1.00 83.12 95 THR A CA 1
ATOM 705 C C . THR A 1 95 ? -5.007 10.021 5.640 1.00 83.12 95 THR A C 1
ATOM 707 O O . THR A 1 95 ? -5.837 9.273 6.142 1.00 83.12 95 THR A O 1
ATOM 710 N N . ALA A 1 96 ? -4.307 10.906 6.362 1.00 80.19 96 ALA A N 1
ATOM 711 C CA . ALA A 1 96 ? -4.406 11.003 7.822 1.00 80.19 96 ALA A CA 1
ATOM 712 C C . ALA A 1 96 ? -5.825 11.361 8.301 1.00 80.19 96 ALA A C 1
ATOM 714 O O . ALA A 1 96 ? -6.360 10.717 9.202 1.00 80.19 96 ALA A O 1
ATOM 715 N N . GLN A 1 97 ? -6.470 12.344 7.665 1.00 83.38 97 GLN A N 1
ATOM 716 C CA . GLN A 1 97 ? -7.853 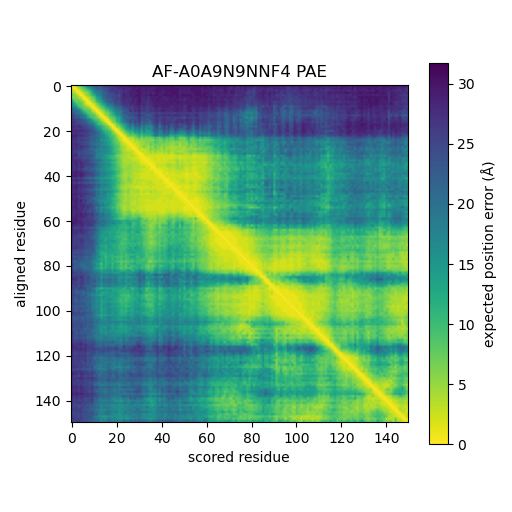12.716 7.985 1.00 83.38 97 GLN A CA 1
ATOM 717 C C . GLN A 1 97 ? -8.844 11.590 7.675 1.00 83.38 97 GLN A C 1
ATOM 719 O O . GLN A 1 97 ? -9.790 11.379 8.431 1.00 83.38 97 GLN A O 1
ATOM 724 N N . LEU A 1 98 ? -8.622 10.846 6.590 1.00 84.81 98 LEU A N 1
ATOM 725 C CA . LEU A 1 98 ? -9.432 9.683 6.247 1.00 84.81 98 LEU A CA 1
ATOM 726 C C . LEU A 1 98 ? -9.261 8.553 7.275 1.00 84.81 98 LEU A C 1
ATOM 728 O O . LEU A 1 98 ? -10.253 7.940 7.665 1.00 84.81 98 LEU A O 1
ATOM 732 N N . GLY A 1 99 ? -8.033 8.306 7.742 1.00 82.69 99 GLY A N 1
ATOM 733 C CA . GLY A 1 99 ? -7.748 7.356 8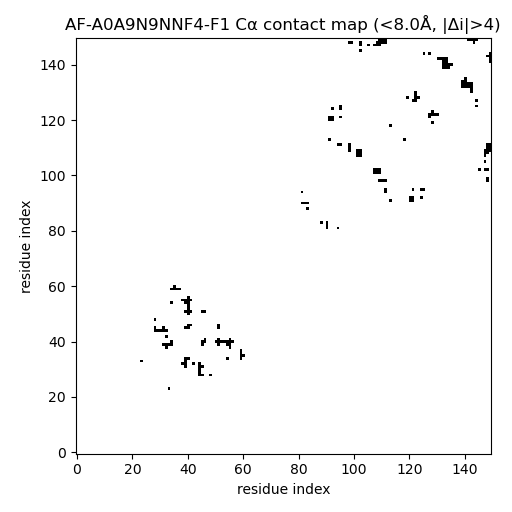.820 1.00 82.69 99 GLY A CA 1
ATOM 734 C C . GLY A 1 99 ? -8.484 7.717 10.111 1.00 82.69 99 GLY A C 1
ATOM 735 O O . GLY A 1 99 ? -9.199 6.881 10.656 1.00 82.69 99 GLY A O 1
ATOM 736 N N . PHE A 1 100 ? -8.407 8.983 10.535 1.00 81.44 100 PHE A N 1
ATOM 737 C CA . PHE A 1 100 ? -9.168 9.484 11.686 1.00 81.44 100 PHE A CA 1
ATOM 738 C C . PHE A 1 100 ? -10.684 9.351 11.514 1.00 81.44 100 PHE A C 1
ATOM 740 O O . PHE A 1 100 ? -11.377 8.984 12.458 1.00 81.44 100 PHE A O 1
ATOM 747 N N . ALA A 1 101 ? -11.213 9.630 10.322 1.00 84.94 101 ALA A N 1
ATOM 748 C CA . ALA A 1 101 ? -12.642 9.487 10.063 1.00 84.94 101 ALA A CA 1
ATOM 749 C C . ALA A 1 101 ? -13.109 8.029 10.211 1.00 84.94 101 ALA A C 1
ATOM 751 O O . ALA A 1 101 ? -14.188 7.792 10.747 1.00 84.94 101 ALA A O 1
ATOM 752 N N . PHE A 1 102 ? -12.297 7.056 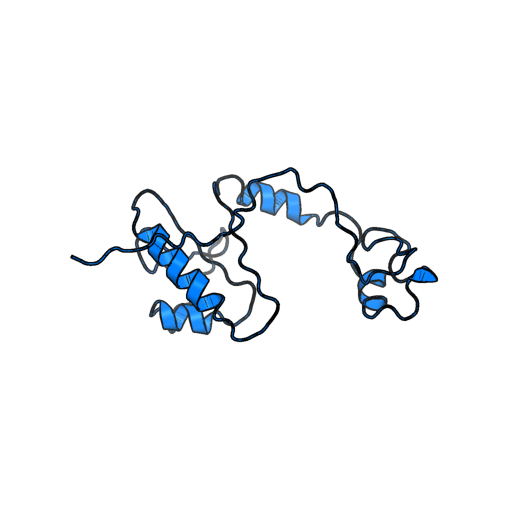9.780 1.00 83.56 102 PHE A N 1
ATOM 753 C CA . PHE A 1 102 ? -12.591 5.636 9.995 1.00 83.56 102 PHE A CA 1
ATOM 754 C C . PHE A 1 102 ? -12.424 5.206 11.450 1.00 83.56 102 PHE A C 1
ATOM 756 O O . PHE A 1 102 ? -13.219 4.402 11.923 1.00 83.56 102 PHE A O 1
ATOM 763 N N . ALA A 1 103 ? -11.452 5.772 12.163 1.00 81.56 103 ALA A N 1
ATOM 764 C CA . ALA A 1 103 ? -11.264 5.526 13.589 1.00 81.56 103 ALA A CA 1
ATOM 765 C C . ALA A 1 103 ? -12.425 6.057 14.454 1.00 81.56 103 ALA A C 1
ATOM 767 O O . ALA A 1 103 ? -12.607 5.623 15.587 1.00 81.56 103 ALA A O 1
ATOM 768 N N . GLY A 1 104 ? -13.266 6.949 13.919 1.00 79.88 104 GLY A N 1
ATOM 769 C CA . GLY A 1 104 ? -14.514 7.351 14.570 1.00 79.88 104 GLY A CA 1
ATOM 770 C C . GLY A 1 104 ? -15.547 6.222 14.719 1.00 79.88 104 GLY A C 1
ATOM 771 O O . GLY A 1 104 ? -16.498 6.382 15.479 1.00 79.88 104 GLY A O 1
ATOM 772 N N . ASP A 1 105 ? -15.379 5.099 14.014 1.00 81.00 105 ASP A N 1
ATOM 773 C CA . ASP A 1 105 ? -16.194 3.891 14.166 1.00 81.00 105 ASP A CA 1
ATOM 774 C C . ASP A 1 105 ? -15.388 2.803 14.897 1.00 81.00 105 ASP A C 1
ATOM 776 O O . ASP A 1 105 ? -14.406 2.271 14.376 1.00 81.00 105 ASP A O 1
ATOM 780 N N . GLU A 1 106 ? -15.821 2.439 16.106 1.00 77.94 106 GLU A N 1
ATOM 781 C CA . GLU A 1 106 ? -15.157 1.444 16.963 1.00 77.94 106 GLU A CA 1
ATOM 782 C C . GLU A 1 106 ? -15.075 0.043 16.324 1.00 77.94 106 GLU A C 1
ATOM 784 O O . GLU A 1 106 ? -14.228 -0.767 16.705 1.00 77.94 106 GLU A O 1
ATOM 789 N N . TYR A 1 107 ? -15.916 -0.258 15.327 1.00 76.88 107 TYR A N 1
ATOM 790 C CA . TYR A 1 107 ? -15.903 -1.544 14.619 1.00 76.88 107 TYR A CA 1
ATOM 791 C C . TYR A 1 107 ? -14.923 -1.583 13.440 1.00 76.88 107 TYR A C 1
ATOM 793 O O . TYR A 1 107 ? -14.718 -2.649 12.839 1.00 76.88 107 TYR A O 1
ATOM 801 N N . ILE A 1 108 ? -14.327 -0.444 13.079 1.00 80.25 108 ILE A N 1
ATOM 802 C CA . ILE A 1 108 ? -13.374 -0.329 11.979 1.00 80.25 108 ILE A CA 1
ATOM 803 C C . ILE A 1 108 ? -11.976 -0.151 12.555 1.00 80.25 108 ILE A C 1
ATOM 805 O O . ILE A 1 108 ? -11.683 0.838 13.212 1.00 80.25 108 ILE A O 1
ATOM 809 N N . GLN A 1 109 ? -11.085 -1.090 12.237 1.00 76.38 109 GLN A N 1
ATOM 810 C CA . GLN A 1 109 ? -9.660 -0.914 12.479 1.00 76.38 109 GLN A CA 1
ATOM 811 C C . GLN A 1 109 ? -8.996 -0.350 11.225 1.00 76.38 109 GLN A C 1
ATOM 813 O O . GLN A 1 109 ? -8.970 -0.999 10.172 1.00 76.38 109 GLN A O 1
ATOM 818 N N . ALA A 1 110 ? -8.486 0.872 11.337 1.00 75.69 110 ALA A N 1
ATOM 819 C CA . ALA A 1 110 ? -7.769 1.554 10.276 1.00 75.69 110 ALA A CA 1
ATOM 820 C C . ALA A 1 110 ? -6.261 1.376 10.480 1.00 75.69 110 ALA A C 1
ATOM 822 O O . ALA A 1 110 ? -5.730 1.638 11.556 1.00 75.69 110 ALA A O 1
ATOM 823 N N . CYS A 1 111 ? -5.578 0.920 9.429 1.00 69.94 111 CYS A N 1
ATOM 824 C CA . CYS A 1 111 ? -4.123 0.853 9.387 1.00 69.94 111 CYS A CA 1
ATOM 825 C C . CYS A 1 111 ? -3.621 1.709 8.229 1.00 69.94 111 CYS A C 1
ATOM 827 O O . CYS A 1 111 ? -4.041 1.509 7.080 1.00 69.94 111 CYS A O 1
ATOM 829 N N . GLN A 1 112 ? -2.733 2.656 8.524 1.00 70.19 112 GLN A N 1
ATOM 830 C CA . GLN A 1 112 ? -2.184 3.564 7.527 1.00 70.19 112 GLN A CA 1
ATOM 831 C C . GLN A 1 112 ? -0.709 3.268 7.256 1.00 70.19 112 GLN A C 1
ATOM 833 O O . GLN A 1 112 ? 0.122 3.215 8.155 1.00 70.19 112 GLN A O 1
ATOM 838 N N . ARG A 1 113 ? -0.356 3.132 5.973 1.00 68.38 113 ARG A N 1
ATOM 839 C CA . ARG A 1 113 ? 1.035 2.978 5.539 1.00 68.38 113 ARG A CA 1
ATOM 840 C C . ARG A 1 113 ? 1.350 3.909 4.379 1.00 68.38 113 ARG A C 1
ATOM 842 O O . ARG A 1 113 ? 0.705 3.840 3.334 1.00 68.38 113 ARG A O 1
ATOM 849 N N . SER A 1 114 ? 2.369 4.744 4.551 1.00 65.75 114 SER A N 1
ATOM 850 C CA . SER A 1 114 ? 2.956 5.519 3.460 1.00 65.75 114 SER A CA 1
ATOM 851 C C . SER A 1 114 ? 4.017 4.687 2.735 1.00 65.75 114 SER A C 1
ATOM 853 O O . SER A 1 114 ? 4.742 3.903 3.344 1.00 65.75 114 SER A O 1
ATOM 855 N N . LEU A 1 115 ? 4.095 4.837 1.412 1.00 60.34 115 LEU A N 1
ATOM 856 C CA . LEU A 1 115 ? 5.159 4.255 0.580 1.00 60.34 115 LEU A CA 1
ATOM 857 C C . LEU A 1 115 ? 6.307 5.245 0.324 1.00 60.34 115 LEU A C 1
ATOM 859 O O . LEU A 1 115 ? 7.314 4.878 -0.277 1.00 60.34 115 LEU A O 1
ATOM 863 N N . HIS A 1 116 ? 6.157 6.496 0.764 1.00 55.72 116 HIS A N 1
ATOM 864 C CA . HIS A 1 116 ? 7.165 7.543 0.638 1.00 55.72 116 HIS A CA 1
ATOM 865 C C . HIS A 1 116 ? 7.688 7.932 2.020 1.00 55.72 116 HIS A C 1
ATOM 867 O O . HIS A 1 116 ? 6.913 7.991 2.971 1.00 55.72 116 HIS A O 1
ATOM 873 N N . SER A 1 117 ? 8.979 8.271 2.093 1.00 48.88 117 SER A N 1
ATOM 874 C CA . SER A 1 117 ? 9.757 8.672 3.282 1.00 48.88 117 SER A CA 1
ATOM 875 C C . SER A 1 117 ? 9.262 9.933 4.014 1.00 48.88 117 SER A C 1
ATOM 877 O O . SER A 1 117 ? 9.959 10.481 4.860 1.00 48.88 117 SER A O 1
ATOM 879 N N . GLU A 1 118 ? 8.070 10.419 3.683 1.00 52.00 118 GLU A N 1
ATOM 880 C CA . GLU A 1 118 ? 7.386 11.547 4.314 1.00 52.00 118 GLU A CA 1
ATOM 881 C C . GLU A 1 118 ? 6.563 11.098 5.539 1.00 52.00 118 GLU A C 1
ATOM 883 O O . GLU A 1 118 ? 5.597 11.763 5.911 1.00 52.00 118 GLU A O 1
ATOM 888 N N . ASP A 1 119 ? 6.948 9.991 6.188 1.00 55.06 119 ASP A N 1
ATOM 889 C CA . ASP A 1 119 ? 6.346 9.504 7.441 1.00 55.06 119 ASP A CA 1
ATOM 890 C C . ASP A 1 119 ? 6.326 10.591 8.528 1.00 55.06 119 ASP A C 1
ATOM 892 O O . ASP A 1 119 ? 5.410 10.639 9.345 1.00 55.06 119 ASP A O 1
ATOM 896 N N . ILE A 1 120 ? 7.271 11.536 8.467 1.00 55.00 120 ILE A N 1
ATOM 897 C CA . ILE A 1 120 ? 7.327 12.733 9.315 1.00 55.00 120 ILE A CA 1
ATOM 898 C C . ILE A 1 120 ? 6.015 13.526 9.275 1.00 55.00 120 ILE A C 1
ATOM 900 O O . ILE A 1 120 ? 5.530 13.935 10.321 1.00 55.00 120 ILE A O 1
ATOM 904 N N . LEU A 1 121 ? 5.396 13.726 8.105 1.00 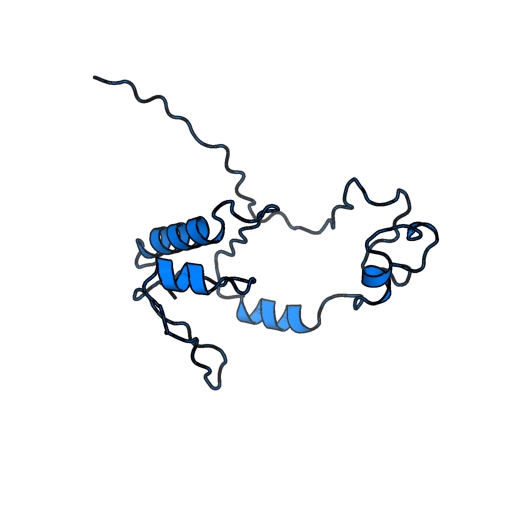60.88 121 LEU A N 1
ATOM 905 C CA . LEU A 1 121 ? 4.153 14.505 8.016 1.00 60.88 121 LEU A CA 1
ATOM 906 C C . LEU A 1 121 ? 2.987 13.795 8.709 1.00 60.88 121 LEU A C 1
ATOM 908 O O . LEU A 1 121 ? 2.152 14.458 9.313 1.00 60.88 121 LEU A O 1
ATOM 912 N N . TYR A 1 122 ? 2.933 12.462 8.650 1.00 64.44 122 TYR A N 1
ATOM 913 C CA . TYR A 1 122 ? 1.946 11.697 9.410 1.00 64.44 122 TYR A CA 1
ATOM 914 C C . TYR A 1 122 ? 2.229 11.784 10.910 1.00 64.44 122 TYR A C 1
ATOM 916 O O . TYR A 1 122 ? 1.327 12.120 11.667 1.00 64.44 122 TYR A O 1
ATOM 924 N N . GLN A 1 123 ? 3.477 11.570 11.333 1.00 59.22 123 GLN A N 1
ATOM 925 C CA . GLN A 1 123 ? 3.850 11.672 12.744 1.00 59.22 123 GLN A CA 1
ATOM 926 C C . GLN A 1 123 ? 3.523 13.050 13.330 1.00 59.22 123 GLN A C 1
ATOM 928 O O . GLN A 1 123 ? 2.935 13.117 14.401 1.00 59.22 123 GLN A O 1
ATOM 933 N N . ILE A 1 124 ? 3.793 14.132 12.597 1.00 62.25 124 ILE A N 1
ATOM 934 C CA . ILE A 1 124 ? 3.432 15.497 13.006 1.00 62.25 124 ILE A CA 1
ATOM 935 C C . ILE A 1 124 ? 1.906 15.654 13.116 1.00 62.25 124 ILE A C 1
ATOM 937 O O . ILE A 1 124 ? 1.406 16.167 14.112 1.00 62.25 124 ILE A O 1
ATOM 941 N N . ILE A 1 125 ? 1.140 15.201 12.114 1.00 64.62 125 ILE A N 1
ATOM 942 C CA . ILE A 1 125 ? -0.330 15.343 12.109 1.00 64.62 125 ILE A CA 1
ATOM 943 C C . ILE A 1 125 ? -0.989 14.527 13.231 1.00 64.62 125 ILE A C 1
ATOM 945 O O . ILE A 1 125 ? -1.983 14.978 13.800 1.00 64.62 125 ILE A O 1
ATOM 949 N N . MET A 1 126 ? -0.449 13.352 13.559 1.00 67.44 126 MET A N 1
ATOM 950 C CA . MET A 1 126 ? -0.990 12.480 14.606 1.00 67.44 126 MET A CA 1
ATOM 951 C C . MET A 1 126 ? -0.379 12.727 15.994 1.00 67.44 126 MET A C 1
ATOM 953 O O . MET A 1 126 ? -0.792 12.081 16.952 1.00 67.44 126 MET A O 1
ATOM 957 N N . GLY A 1 127 ? 0.614 13.614 16.116 1.00 67.12 127 GLY A N 1
ATOM 958 C CA . GLY A 1 127 ? 1.355 13.829 17.364 1.00 67.12 127 GLY A CA 1
ATOM 959 C C . GLY A 1 127 ? 2.270 12.665 17.772 1.00 67.12 127 GLY A C 1
ATOM 960 O O . GLY A 1 127 ? 2.622 12.554 18.940 1.00 67.12 127 GLY A O 1
ATOM 961 N N . LEU A 1 128 ? 2.665 11.804 16.830 1.00 66.38 128 LEU A N 1
ATOM 962 C CA . LEU A 1 128 ? 3.581 10.672 17.028 1.00 66.38 128 LEU A CA 1
ATOM 963 C C . LEU A 1 128 ? 5.050 11.040 16.751 1.00 66.38 128 LEU A C 1
ATOM 965 O O . LEU A 1 128 ? 5.834 10.204 16.299 1.00 66.38 128 LEU A O 1
ATOM 969 N N . GLU A 1 129 ? 5.431 12.301 16.946 1.00 66.12 129 GLU A N 1
ATOM 970 C CA . GLU A 1 129 ? 6.800 12.752 16.696 1.00 66.12 129 GLU A CA 1
ATOM 971 C C . GLU A 1 129 ? 7.792 11.999 17.595 1.00 66.12 129 GLU A C 1
ATOM 973 O O . GLU A 1 129 ? 7.763 12.118 18.818 1.00 66.12 129 GLU A O 1
ATOM 978 N N . GLY A 1 130 ? 8.688 11.224 16.978 1.00 62.72 130 GLY A N 1
ATOM 979 C CA . GLY A 1 130 ? 9.716 10.455 17.689 1.00 62.72 130 GLY A CA 1
ATOM 980 C C . GLY A 1 130 ? 9.336 9.007 18.008 1.00 62.72 130 GLY A C 1
ATOM 981 O O . GLY A 1 130 ? 10.213 8.243 18.412 1.00 62.72 130 GLY A O 1
ATOM 982 N N . GLU A 1 131 ? 8.092 8.598 17.755 1.00 66.88 131 GLU A N 1
ATOM 983 C CA . GLU A 1 131 ? 7.694 7.192 17.830 1.00 66.88 131 GLU A CA 1
ATOM 984 C C . GLU A 1 131 ? 8.184 6.429 16.593 1.00 66.88 131 GLU A C 1
ATOM 986 O O . GLU A 1 131 ? 8.051 6.878 15.447 1.00 66.88 131 GLU A O 1
ATOM 991 N N . GLN A 1 132 ? 8.772 5.254 16.814 1.00 63.50 132 GLN A N 1
ATOM 992 C CA . GLN A 1 132 ? 9.257 4.392 15.740 1.00 63.50 132 GLN A CA 1
ATOM 993 C C . GLN A 1 132 ? 8.489 3.081 15.700 1.00 63.50 132 GLN A C 1
ATOM 995 O O . GLN A 1 132 ? 8.133 2.503 16.720 1.00 63.50 132 GLN A O 1
ATOM 1000 N N . ILE A 1 133 ? 8.292 2.575 14.485 1.00 70.69 133 ILE A N 1
ATOM 1001 C CA . ILE A 1 133 ? 7.724 1.249 14.264 1.00 70.69 133 ILE A CA 1
ATOM 1002 C C . ILE A 1 133 ? 8.603 0.215 14.976 1.00 70.69 133 ILE A C 1
ATOM 1004 O O . ILE A 1 133 ? 9.783 0.053 14.652 1.00 70.69 133 ILE A O 1
ATOM 1008 N N . HIS A 1 134 ? 8.021 -0.516 15.923 1.00 77.50 134 HIS A N 1
ATOM 1009 C CA . HIS A 1 134 ? 8.736 -1.563 16.642 1.00 77.50 134 HIS A CA 1
ATOM 1010 C C . HIS A 1 134 ? 8.869 -2.816 15.771 1.00 77.50 134 HIS A C 1
ATOM 1012 O O . HIS A 1 134 ? 7.902 -3.286 15.168 1.00 77.50 134 HIS A O 1
ATOM 1018 N N . GLN A 1 135 ? 10.068 -3.397 15.721 1.00 70.94 135 GLN A N 1
ATOM 1019 C CA . GLN A 1 135 ? 10.290 -4.687 15.071 1.00 70.94 135 GLN A CA 1
ATOM 1020 C C . GLN A 1 135 ? 10.091 -5.820 16.080 1.00 70.94 135 GLN A C 1
ATOM 1022 O O . GLN A 1 135 ? 10.763 -5.891 17.104 1.00 70.94 135 GLN A O 1
ATOM 1027 N N . SER A 1 136 ? 9.167 -6.720 15.769 1.00 76.62 136 SER A N 1
ATOM 1028 C CA . SER A 1 136 ? 8.875 -7.942 16.517 1.00 76.62 136 SER A CA 1
ATOM 1029 C C . SER A 1 136 ? 9.254 -9.178 15.691 1.00 76.62 136 SER A C 1
ATOM 1031 O O . SER A 1 136 ? 9.490 -9.088 14.485 1.00 76.62 136 SER A O 1
ATOM 1033 N N . LEU A 1 137 ? 9.271 -10.358 16.321 1.00 73.62 137 LEU A N 1
ATOM 1034 C CA . LEU A 1 137 ? 9.563 -11.633 15.646 1.00 73.62 137 LEU A CA 1
ATOM 1035 C C . LEU A 1 137 ? 8.575 -11.965 14.510 1.00 73.62 137 LEU A C 1
ATOM 1037 O O . LEU A 1 137 ? 8.923 -12.714 13.601 1.00 73.62 137 LEU A O 1
ATOM 1041 N N . SER A 1 138 ? 7.361 -11.408 14.541 1.00 72.62 138 SER A N 1
ATOM 1042 C CA . SER A 1 138 ? 6.330 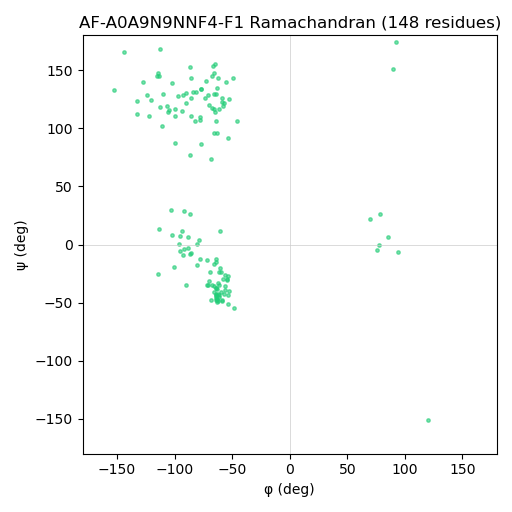-11.579 13.508 1.00 72.62 138 SER A CA 1
ATOM 1043 C C . SER A 1 138 ? 6.303 -10.448 12.470 1.00 72.62 138 SER A C 1
ATOM 1045 O O . SER A 1 138 ? 5.497 -10.489 11.538 1.00 72.62 138 SER A O 1
ATOM 1047 N N . GLY A 1 139 ? 7.194 -9.459 12.586 1.00 74.44 139 GLY A N 1
ATOM 1048 C CA . GLY A 1 139 ? 7.279 -8.309 11.690 1.00 74.44 139 GLY A CA 1
ATOM 1049 C C . GLY A 1 139 ? 7.093 -6.983 12.420 1.00 74.44 139 GLY A C 1
ATOM 1050 O O . GLY A 1 139 ? 7.458 -6.832 13.582 1.00 74.44 139 GLY A O 1
ATOM 1051 N N . TRP A 1 140 ? 6.567 -5.987 11.720 1.00 73.81 140 TRP A N 1
ATOM 1052 C CA . TRP A 1 140 ? 6.408 -4.638 12.259 1.00 73.81 140 TRP A CA 1
ATOM 1053 C C . TRP A 1 140 ? 5.154 -4.535 13.124 1.00 73.81 140 TRP A C 1
ATOM 1055 O O . TRP A 1 140 ? 4.078 -4.950 12.697 1.00 73.81 140 TRP A O 1
ATOM 1065 N N . SER A 1 141 ? 5.305 -3.970 14.320 1.00 74.56 141 SER A N 1
ATOM 1066 C CA . SER A 1 141 ? 4.191 -3.608 15.189 1.00 74.56 141 SER A CA 1
ATOM 1067 C C . SER A 1 141 ? 3.802 -2.151 14.928 1.00 74.56 141 SER A C 1
ATOM 1069 O O . SER A 1 141 ? 4.688 -1.290 14.948 1.00 74.56 141 SER A O 1
ATOM 1071 N N . PRO A 1 142 ? 2.514 -1.863 14.686 1.00 71.31 142 PRO A N 1
ATOM 1072 C CA . PRO A 1 142 ? 2.037 -0.498 14.500 1.00 71.31 142 PRO A CA 1
ATOM 1073 C C . PRO A 1 142 ? 2.198 0.334 15.778 1.00 71.31 142 PRO A C 1
ATOM 1075 O O . PRO A 1 142 ? 2.237 -0.208 16.888 1.00 71.31 142 PRO A O 1
ATOM 1078 N N . VAL A 1 143 ? 2.280 1.651 15.590 1.00 76.38 143 VAL A N 1
ATOM 1079 C CA . VAL A 1 143 ? 2.215 2.647 16.664 1.00 76.38 143 VAL A CA 1
ATOM 1080 C C . VAL A 1 143 ? 0.795 3.192 16.670 1.00 76.38 143 VAL A C 1
ATOM 1082 O O . VAL A 1 143 ? 0.356 3.791 15.690 1.00 76.38 143 VAL A O 1
ATOM 1085 N N . TYR A 1 144 ? 0.077 2.958 17.763 1.00 73.81 144 TYR A N 1
ATOM 1086 C CA . TYR A 1 144 ? -1.329 3.320 17.863 1.00 73.81 144 TYR A CA 1
ATOM 1087 C C . TYR A 1 144 ? -1.496 4.780 18.279 1.00 73.81 144 TYR A C 1
ATOM 1089 O O . TYR A 1 144 ? -0.904 5.230 19.258 1.00 73.81 144 TYR A O 1
ATOM 1097 N N . VAL A 1 145 ? -2.337 5.499 17.539 1.00 76.38 145 VAL A N 1
ATOM 1098 C CA . VAL A 1 145 ? -2.804 6.852 17.887 1.00 76.38 145 VAL A CA 1
ATOM 1099 C C . VAL A 1 145 ? -4.088 6.761 18.714 1.00 76.38 145 VAL A C 1
ATOM 1101 O O . VAL A 1 145 ? -4.324 7.567 19.610 1.00 76.38 145 VAL A O 1
ATOM 1104 N N . GLN A 1 146 ? -4.917 5.762 18.403 1.00 71.88 146 GLN A N 1
ATOM 1105 C CA . GLN A 1 146 ? -6.148 5.385 19.099 1.00 71.88 146 GLN A CA 1
ATOM 1106 C C . GLN A 1 146 ? -6.275 3.856 19.068 1.00 71.88 146 GLN A C 1
ATOM 1108 O O . GLN A 1 146 ? -5.601 3.198 18.273 1.00 71.88 146 GLN A O 1
ATOM 1113 N N . ASP A 1 147 ? -7.165 3.285 19.882 1.00 76.31 147 ASP A N 1
ATOM 1114 C CA . ASP A 1 147 ? -7.339 1.827 20.007 1.00 76.31 147 ASP A CA 1
ATOM 1115 C C . ASP A 1 147 ? -7.594 1.121 18.657 1.00 76.31 147 ASP A C 1
ATOM 1117 O O . ASP A 1 147 ? -7.184 -0.022 18.443 1.00 76.31 147 ASP A O 1
ATOM 1121 N N . ASN A 1 148 ? -8.226 1.817 17.709 1.00 77.62 148 ASN A N 1
ATOM 1122 C CA . ASN A 1 148 ? -8.565 1.325 16.375 1.00 77.62 148 ASN A CA 1
ATOM 1123 C C . ASN A 1 148 ? -7.815 2.036 15.227 1.00 77.62 148 ASN A C 1
ATOM 1125 O O . ASN A 1 148 ? -8.177 1.845 14.062 1.00 77.62 148 ASN A O 1
ATOM 1129 N N . LEU A 1 149 ? -6.758 2.803 15.529 1.00 78.44 149 LEU A N 1
ATOM 1130 C CA . LEU A 1 149 ? -5.962 3.539 14.540 1.00 78.44 149 LEU A CA 1
ATOM 1131 C C . LEU A 1 149 ? -4.459 3.344 14.753 1.00 78.44 149 LEU A C 1
ATOM 1133 O O . LEU A 1 149 ? -3.901 3.848 15.732 1.00 78.44 149 LEU A O 1
ATOM 1137 N N . GLY A 1 150 ? -3.805 2.663 13.807 1.00 65.25 150 GLY A N 1
ATOM 1138 C CA . GLY A 1 150 ? -2.356 2.417 13.825 1.00 65.25 150 GLY A CA 1
ATOM 1139 C C . GLY A 1 150 ? -1.700 2.336 12.454 1.00 65.25 150 GLY A C 1
ATOM 1140 O O . GLY A 1 150 ? -2.334 2.695 11.434 1.00 65.25 150 GLY A O 1
#

InterPro domains:
  IPR019591 Mrp/NBP35 ATP-binding protein [PTHR23264] (32-150)
  IPR027417 P-loop containing nucleoside triphosphate hydrolase [G3DSA:3.40.50.300] (64-150)
  IPR027417 P-loop containing nucleoside triphosphate hydrolase [SSF52540] (63-104)
  IPR033756 Flagellum site-determining protein YlxH/ Fe-S cluster assembling factor NBP35 [PF10609] (76-145)

Radius of gyration: 20.78 Å; Cα contacts (8 Å, |Δi|>4): 110; chains: 1; bounding box: 51×45×52 Å

Sequence (150 aa):
AEEFHSFAPKHRFISRSNMTTVEKPENAPEHCPGPETENAGKASACEGCPNQKICATAPKGPDPDIKLITEKMSTVKHKILILSGKGGVGKSTFTAQLGFAFAGDEYIQACQRSLHSEDILYQIIMGLEGEQIHQSLSGWSPVYVQDNLG

Secondary structure (DSSP, 8-state):
----------------------PPPTTS-TT---TTSTTTTTSGGGTT-TTHHHHHHSPPSS-THHHHHHHHTSS-S-------SSTTS-HHHHHHHHHHHHHTSTT--B----SSS-HHHHHHHHT-TT--PEEETTEEEPPPSBTTB-

Foldseek 3Di:
DDDDDDDDDPDDDPDDDPPPDPDDDPPQQPPQPDLQDCCQLPDPSNPPPPCSVVSNPPDHDDDPCPVVVCVVCVPPPDDDDQDDPDPPPCSLVVQLVVLVVQVVDVVAQDEDDDPDPVVVVSCVVLVVVPDDFDQDPVGTDDDDSDPRGD